Protein AF-E6Q1F3-F1 (afdb_monomer)

Solvent-accessible surface area (backbone atoms only — not comparable to full-atom values): 5305 Å² total; per-residue (Å²): 139,89,70,55,72,68,56,47,52,54,51,50,53,50,9,45,75,75,39,84,49,38,50,68,60,32,53,52,53,53,50,52,53,48,52,49,50,54,57,58,51,72,76,57,84,85,66,55,76,75,54,44,55,56,51,51,52,45,70,78,57,63,75,80,80,49,70,70,55,50,55,56,69,72,44,80,80,61,93,90,71,75,90,86,120

Sequence (85 aa):
MRFTERERAYIEEAAALASEGDLSRFIATVALRSARSVVEESGVSLLAADHRRRFYDLLLAPPPPTDALRELAANPVPDGFDLER

Foldseek 3Di:
DDDDPVVVVVLQVVCVVPPVSPSVVSVVVVVVVVVVVVVVVVPDDDDDPVVVVVVVVCVVPPDDDDPVRVVVVPDPDPPPDDPPD

Secondary structure (DSSP, 8-state):
----HHHHHHHHHHHHHHSTT-HHHHHHHHHHHHHHHHHHHHT--PPPHHHHHHHHHHHHSPPPPPHHHHHHHHSPPPTT--TT-

Mean predicted aligned error: 10.04 Å

InterPro domains:
  IPR010985 Ribbon-helix-helix [SSF47598] (1-72)
  IPR014795 Antitoxin TacA 1-like [PF08681] (2-74)

Radius of gyration: 24.23 Å; Cα contacts (8 Å, |Δi|>4): 23; chains: 1; bounding box: 51×25×52 Å

Structure (mmCIF, N/CA/C/O backbone):
data_AF-E6Q1F3-F1
#
_entry.id   AF-E6Q1F3-F1
#
loop_
_atom_site.group_PDB
_atom_site.id
_atom_site.type_symbol
_atom_site.label_atom_id
_atom_site.label_alt_id
_atom_site.label_comp_id
_atom_site.label_asym_id
_atom_site.label_entity_id
_atom_site.label_seq_id
_atom_site.pdbx_PDB_ins_code
_atom_site.Cartn_x
_atom_site.Cartn_y
_atom_site.Cartn_z
_atom_site.occupancy
_atom_site.B_iso_or_equiv
_atom_site.auth_seq_id
_atom_site.auth_comp_id
_atom_site.auth_asym_id
_atom_site.auth_atom_id
_atom_site.pdbx_PDB_model_num
ATOM 1 N N . MET A 1 1 ? 0.505 10.450 21.836 1.00 71.62 1 MET A N 1
ATOM 2 C CA . MET A 1 1 ? -0.330 10.940 20.716 1.00 71.62 1 MET A CA 1
ATOM 3 C C . MET A 1 1 ? -1.381 11.888 21.262 1.00 71.62 1 MET A C 1
ATOM 5 O O . MET A 1 1 ? -1.879 11.638 22.354 1.00 71.62 1 MET A O 1
ATOM 9 N N . ARG A 1 2 ? -1.684 12.978 20.553 1.00 88.12 2 ARG A N 1
ATOM 10 C CA . ARG A 1 2 ? -2.820 13.848 20.877 1.00 88.12 2 ARG A CA 1
ATOM 11 C C . ARG A 1 2 ? -3.859 13.673 19.779 1.00 88.12 2 ARG A C 1
ATOM 13 O O . ARG A 1 2 ? -3.524 13.862 18.617 1.00 88.12 2 ARG A O 1
ATOM 20 N N . PHE A 1 3 ? -5.065 13.294 20.178 1.00 90.44 3 PHE A N 1
ATOM 21 C CA . PHE A 1 3 ? 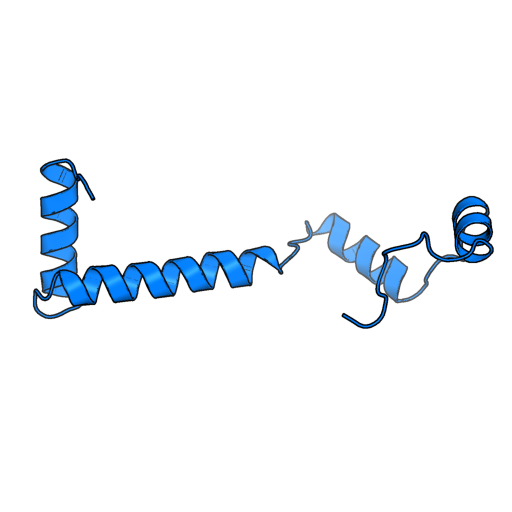-6.233 13.186 19.314 1.00 90.44 3 PHE A CA 1
ATOM 22 C C . PHE A 1 3 ? -7.229 14.262 19.723 1.00 90.44 3 PHE A C 1
ATOM 24 O O . PHE A 1 3 ? -7.319 14.611 20.905 1.00 90.44 3 PHE A O 1
ATOM 31 N N . THR A 1 4 ? -7.978 14.768 18.758 1.00 96.69 4 THR A N 1
ATOM 32 C CA . THR A 1 4 ? -9.207 15.507 19.029 1.00 96.69 4 THR A CA 1
ATOM 33 C C . THR A 1 4 ? -10.225 14.594 19.719 1.00 96.69 4 THR A C 1
ATOM 35 O O . THR A 1 4 ? -10.132 13.366 19.666 1.00 96.69 4 THR A O 1
ATOM 38 N N . GLU A 1 5 ? -11.222 15.189 20.369 1.00 94.69 5 GLU A N 1
ATOM 39 C CA . GLU A 1 5 ? -12.285 14.440 21.051 1.00 94.69 5 GLU A CA 1
ATOM 40 C C . GLU A 1 5 ? -13.057 13.531 20.083 1.00 94.69 5 GLU A C 1
ATOM 42 O O . GLU A 1 5 ? -13.313 12.366 20.380 1.00 94.69 5 GLU A O 1
ATOM 47 N N . ARG A 1 6 ? -13.327 14.030 18.870 1.00 95.94 6 ARG A N 1
ATOM 48 C CA . ARG A 1 6 ? -13.995 13.267 17.811 1.00 95.94 6 ARG A CA 1
ATOM 49 C C . ARG A 1 6 ? -13.168 12.072 17.337 1.00 95.94 6 ARG A C 1
ATOM 51 O O . ARG A 1 6 ? -13.723 10.995 17.149 1.00 95.94 6 ARG A O 1
ATOM 58 N N . GLU A 1 7 ? -11.865 12.253 17.130 1.00 95.56 7 GLU A N 1
ATOM 59 C CA . GLU A 1 7 ? -10.966 11.159 16.734 1.00 95.56 7 GLU A CA 1
ATOM 60 C C . GLU A 1 7 ? -10.878 10.097 17.828 1.00 95.56 7 GLU A C 1
ATOM 62 O O . GLU A 1 7 ? -10.963 8.910 17.534 1.00 95.56 7 GLU A O 1
ATOM 67 N N . ARG A 1 8 ? -10.767 10.517 19.094 1.00 94.50 8 ARG A N 1
ATOM 68 C CA . ARG A 1 8 ? -10.756 9.598 20.235 1.00 94.50 8 ARG A CA 1
ATOM 69 C C . ARG A 1 8 ? -12.030 8.754 20.285 1.00 94.50 8 ARG A C 1
ATOM 71 O O . ARG A 1 8 ? -11.914 7.536 20.357 1.00 94.50 8 ARG A O 1
ATOM 78 N N . ALA A 1 9 ? -13.203 9.380 20.180 1.00 96.38 9 ALA A N 1
ATOM 79 C CA . ALA A 1 9 ? -14.482 8.671 20.201 1.00 96.38 9 ALA A CA 1
ATOM 80 C C . ALA A 1 9 ? -14.579 7.624 19.077 1.00 96.38 9 ALA A C 1
ATOM 82 O O . ALA A 1 9 ? -14.969 6.487 19.321 1.00 96.38 9 ALA A O 1
ATOM 83 N N . TYR A 1 10 ? -14.140 7.977 17.864 1.00 96.38 10 TYR A N 1
ATOM 84 C CA . TYR A 1 10 ? -14.104 7.047 16.731 1.00 96.38 10 TYR A CA 1
ATOM 85 C C . TYR A 1 10 ? -13.160 5.859 16.957 1.00 96.38 10 TYR A C 1
ATOM 87 O O . TYR A 1 10 ? -13.493 4.728 16.610 1.00 96.38 10 TYR A O 1
ATOM 95 N N . ILE A 1 11 ? -11.970 6.100 17.518 1.00 94.62 11 ILE A N 1
ATOM 96 C CA . ILE A 1 11 ? -10.994 5.035 17.791 1.00 94.62 11 ILE A CA 1
ATOM 97 C C . ILE A 1 11 ? -11.514 4.115 18.907 1.00 94.62 11 ILE A C 1
ATOM 99 O O . ILE A 1 11 ? -11.361 2.901 18.806 1.00 94.62 11 ILE A O 1
ATOM 103 N N . GLU A 1 12 ? -12.142 4.668 19.945 1.00 95.75 12 GLU A N 1
ATOM 104 C CA . GLU A 1 12 ? -12.737 3.899 21.045 1.00 95.75 12 GLU A CA 1
ATOM 105 C C . GLU A 1 12 ? -13.913 3.033 20.560 1.00 95.75 12 GLU A C 1
ATOM 107 O O . GLU A 1 12 ? -13.968 1.846 20.884 1.00 95.75 12 GLU A O 1
ATOM 112 N N . GLU A 1 13 ? -14.794 3.571 19.710 1.00 97.00 13 GLU A N 1
ATOM 113 C CA . GLU A 1 13 ? -15.872 2.805 19.070 1.00 97.00 13 GLU A CA 1
ATOM 114 C C . GLU A 1 13 ? -15.315 1.674 18.190 1.00 97.00 13 GLU A C 1
ATOM 116 O O . GLU A 1 13 ? -15.742 0.522 18.289 1.00 97.00 13 GLU A O 1
ATOM 121 N N . ALA A 1 14 ? -14.301 1.962 17.372 1.00 95.81 14 ALA A N 1
ATOM 122 C CA . ALA A 1 14 ? -13.665 0.951 16.533 1.00 95.81 14 ALA A CA 1
ATOM 123 C C . ALA A 1 14 ? -12.962 -0.143 17.359 1.00 95.81 14 ALA A C 1
ATOM 125 O O . ALA A 1 14 ? -13.030 -1.322 17.003 1.00 95.81 14 ALA A O 1
ATOM 126 N N . ALA A 1 15 ? -12.333 0.216 18.482 1.00 96.62 15 ALA A N 1
ATOM 127 C CA . ALA A 1 15 ? -11.727 -0.740 19.405 1.00 96.62 15 ALA A CA 1
ATOM 128 C C . ALA A 1 15 ? -12.781 -1.636 20.072 1.00 96.62 15 ALA A C 1
ATOM 130 O O . ALA A 1 15 ? -12.560 -2.843 20.197 1.00 96.62 15 ALA A O 1
ATOM 131 N N . ALA A 1 16 ? -13.940 -1.082 20.441 1.00 96.56 16 ALA A N 1
ATOM 132 C CA . ALA A 1 16 ? -15.065 -1.855 20.967 1.00 96.56 16 ALA A CA 1
ATOM 133 C C . ALA A 1 16 ? -15.546 -2.921 19.967 1.00 96.56 16 ALA A C 1
ATOM 135 O O . ALA A 1 16 ? -15.813 -4.055 20.359 1.00 96.56 16 ALA A O 1
ATOM 136 N N . LEU A 1 17 ? -15.590 -2.583 18.675 1.00 96.69 17 LEU A N 1
ATOM 137 C CA . LEU A 1 17 ? -16.050 -3.482 17.611 1.00 96.69 17 LEU A CA 1
ATOM 138 C C . LEU A 1 17 ? -15.007 -4.530 17.194 1.00 96.69 17 LEU A C 1
ATOM 140 O O . LEU A 1 17 ? -15.364 -5.664 16.885 1.00 96.69 17 LEU A O 1
ATOM 144 N N . ALA A 1 18 ? -13.727 -4.155 17.138 1.00 93.88 18 ALA A N 1
ATOM 145 C CA . ALA A 1 18 ? -12.683 -4.970 16.511 1.00 93.88 18 ALA A CA 1
ATOM 146 C C . ALA A 1 18 ? -11.700 -5.616 17.499 1.00 93.88 18 ALA A C 1
ATOM 148 O O . ALA A 1 18 ? -10.864 -6.426 17.095 1.00 93.88 18 ALA A O 1
ATOM 149 N N . SER A 1 19 ? -11.711 -5.219 18.771 1.00 92.75 19 SER A N 1
ATOM 150 C CA . SER A 1 19 ? -10.713 -5.650 19.762 1.00 92.75 19 SER A CA 1
ATOM 151 C C . SER A 1 19 ? -11.280 -5.732 21.180 1.00 92.75 19 SER A C 1
ATOM 153 O O . SER A 1 19 ? -10.542 -5.534 22.139 1.00 92.75 19 SER A O 1
ATOM 155 N N . GLU A 1 20 ? -12.582 -6.009 21.319 1.00 93.81 20 GLU A N 1
ATOM 156 C CA . GLU A 1 20 ? -13.255 -6.177 22.621 1.00 93.81 20 GLU A CA 1
ATOM 157 C C . GLU A 1 20 ? -13.090 -4.958 23.555 1.00 93.81 20 GLU A C 1
ATOM 159 O O . GLU A 1 20 ? -13.123 -5.074 24.776 1.00 93.81 20 GLU A O 1
ATOM 164 N N . GLY A 1 21 ? -12.887 -3.767 22.981 1.00 86.38 21 GLY A N 1
ATOM 165 C CA . GLY A 1 21 ? -12.661 -2.526 23.726 1.00 86.38 21 GLY A CA 1
ATOM 166 C C . GLY A 1 21 ? -11.212 -2.290 24.163 1.00 86.38 21 GLY A C 1
ATOM 167 O O . GLY A 1 21 ? -10.926 -1.240 24.736 1.00 86.38 21 GLY A O 1
ATOM 168 N N . ASP A 1 22 ? -10.275 -3.199 23.868 1.00 95.88 22 ASP A N 1
ATOM 169 C CA . ASP A 1 22 ? -8.849 -2.975 24.125 1.00 95.88 22 ASP A CA 1
ATOM 170 C C . ASP A 1 22 ? -8.266 -1.982 23.108 1.00 95.88 22 ASP A C 1
ATOM 172 O O . ASP A 1 22 ? -7.864 -2.324 21.989 1.00 95.88 22 ASP A O 1
ATOM 176 N N . LEU A 1 23 ? -8.210 -0.720 23.534 1.00 94.12 23 LEU A N 1
ATOM 177 C CA . LEU A 1 23 ? -7.718 0.401 22.742 1.00 94.12 23 LEU A CA 1
ATOM 178 C C . LEU A 1 23 ? -6.248 0.239 22.332 1.00 94.12 23 LEU A C 1
ATOM 180 O O . LEU A 1 23 ? -5.877 0.555 21.200 1.00 94.12 23 LEU A O 1
ATOM 184 N N . SER A 1 24 ? -5.402 -0.254 23.238 1.00 94.06 24 SER A N 1
ATOM 185 C CA . SER A 1 24 ? -3.968 -0.409 22.979 1.00 94.06 24 SER A CA 1
ATOM 186 C C . SER A 1 24 ? -3.731 -1.486 21.926 1.00 94.06 24 SER A C 1
ATOM 188 O O . SER A 1 24 ? -2.977 -1.274 20.972 1.00 94.06 24 SER A O 1
ATOM 190 N N . ARG A 1 25 ? -4.426 -2.621 22.061 1.00 95.00 25 ARG A N 1
ATOM 191 C CA . ARG A 1 25 ? -4.378 -3.717 21.091 1.00 95.00 25 ARG A CA 1
ATOM 192 C C . ARG A 1 25 ? -4.922 -3.300 19.731 1.00 95.00 25 ARG A C 1
ATOM 194 O O . ARG A 1 25 ? -4.314 -3.639 18.711 1.00 95.00 25 ARG A O 1
ATOM 201 N N . PHE A 1 26 ? -6.020 -2.547 19.707 1.00 96.25 26 PHE A N 1
ATOM 202 C CA . PHE A 1 26 ? -6.587 -2.015 18.472 1.00 96.25 26 PHE A CA 1
ATOM 203 C C . PHE A 1 26 ? -5.582 -1.124 17.731 1.00 96.25 26 PHE A C 1
ATOM 205 O O . PHE A 1 26 ? -5.257 -1.387 16.571 1.00 96.25 26 PHE A O 1
ATOM 212 N N . ILE A 1 27 ? -5.021 -0.120 18.417 1.00 95.06 27 ILE A N 1
ATOM 213 C CA . ILE A 1 27 ? -4.058 0.817 17.822 1.00 95.06 27 ILE A CA 1
ATOM 214 C C . ILE A 1 27 ? -2.822 0.074 17.305 1.00 95.06 27 ILE A C 1
ATOM 216 O O . ILE A 1 27 ? -2.404 0.316 16.173 1.00 95.06 27 ILE A O 1
ATOM 220 N N . ALA A 1 28 ? -2.262 -0.855 18.086 1.00 95.69 28 ALA A N 1
ATOM 221 C CA . ALA A 1 28 ? -1.094 -1.632 17.672 1.00 95.69 28 ALA A CA 1
ATOM 222 C C . ALA A 1 28 ? -1.374 -2.473 16.414 1.00 95.69 28 ALA A C 1
ATOM 224 O O . ALA A 1 28 ? -0.561 -2.507 15.490 1.00 95.69 28 ALA A O 1
ATOM 225 N N . THR A 1 29 ? -2.548 -3.105 16.348 1.00 95.94 29 THR A N 1
ATOM 226 C CA . THR A 1 29 ? -2.959 -3.936 15.207 1.00 95.94 29 THR A CA 1
ATOM 227 C C . THR A 1 29 ? -3.140 -3.101 13.940 1.00 95.94 29 THR A C 1
ATOM 229 O O . THR A 1 29 ? -2.636 -3.465 12.875 1.00 95.94 29 THR A O 1
ATOM 232 N N . VAL A 1 30 ? -3.825 -1.959 14.044 1.00 96.12 30 VAL A N 1
ATOM 233 C CA . VAL A 1 30 ? -4.040 -1.047 12.911 1.00 96.12 3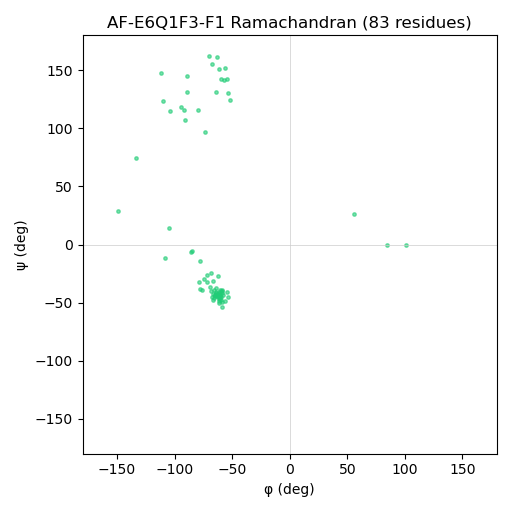0 VAL A CA 1
ATOM 234 C C . VAL A 1 30 ? -2.719 -0.448 12.436 1.00 96.12 30 VAL A C 1
ATOM 236 O O . VAL A 1 30 ? -2.462 -0.433 11.231 1.00 96.12 30 VAL A O 1
ATOM 239 N N . ALA A 1 31 ? -1.863 -0.012 13.363 1.00 96.38 31 ALA A N 1
ATOM 240 C CA . ALA A 1 31 ? -0.551 0.532 13.039 1.00 96.38 31 ALA A CA 1
ATOM 241 C C . ALA A 1 31 ? 0.318 -0.498 12.306 1.00 96.38 31 ALA A C 1
ATOM 243 O O . ALA A 1 31 ? 0.888 -0.176 11.266 1.00 96.38 31 ALA A O 1
ATOM 244 N N . LEU A 1 32 ? 0.361 -1.747 12.785 1.00 96.31 32 LEU A N 1
ATOM 245 C CA . LEU A 1 32 ? 1.111 -2.823 12.135 1.00 96.31 32 LEU A CA 1
ATOM 246 C C . LEU A 1 32 ? 0.587 -3.109 10.723 1.00 96.31 32 LEU A C 1
ATOM 248 O O . LEU A 1 32 ? 1.372 -3.199 9.780 1.00 96.31 32 LEU A O 1
ATOM 252 N N . ARG A 1 33 ? -0.737 -3.218 10.560 1.00 95.25 33 ARG A N 1
ATOM 253 C CA . ARG A 1 33 ? -1.353 -3.455 9.247 1.00 95.25 33 ARG A CA 1
ATOM 254 C C . ARG A 1 33 ? -1.039 -2.323 8.271 1.00 95.25 33 ARG A C 1
ATOM 256 O O . ARG A 1 33 ? -0.689 -2.587 7.126 1.00 95.25 33 ARG A O 1
ATOM 263 N N . SER A 1 34 ? -1.141 -1.077 8.728 1.00 95.75 34 SER A N 1
ATOM 264 C CA . SER A 1 34 ? -0.856 0.095 7.900 1.00 95.75 34 SER A CA 1
ATOM 265 C C . SER A 1 34 ? 0.622 0.182 7.530 1.00 95.75 34 SER A C 1
ATOM 267 O O . SER A 1 34 ? 0.936 0.451 6.376 1.00 95.75 34 SER A O 1
ATOM 269 N N . ALA A 1 35 ? 1.526 -0.073 8.480 1.00 94.75 35 ALA A N 1
ATOM 270 C CA . ALA A 1 35 ? 2.963 -0.077 8.224 1.00 94.75 35 ALA A CA 1
ATOM 271 C C . ALA A 1 35 ? 3.335 -1.133 7.178 1.00 94.75 35 ALA A C 1
ATOM 273 O O . ALA A 1 35 ? 4.087 -0.845 6.251 1.00 94.75 35 ALA A O 1
ATOM 274 N N . ARG A 1 36 ? 2.749 -2.331 7.285 1.00 93.31 36 ARG A N 1
ATOM 275 C CA . ARG A 1 36 ? 2.932 -3.396 6.299 1.00 93.31 36 ARG A CA 1
ATOM 276 C C . ARG A 1 36 ? 2.462 -2.975 4.905 1.00 93.31 36 ARG A C 1
ATOM 278 O O . ARG A 1 36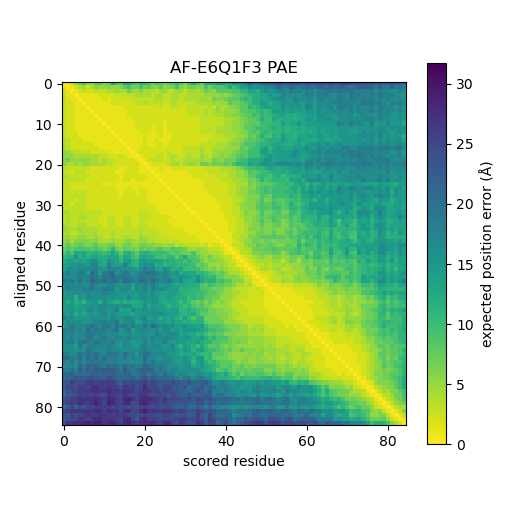 ? 3.229 -3.134 3.966 1.00 93.31 36 ARG A O 1
ATOM 285 N N . SER A 1 37 ? 1.265 -2.392 4.794 1.00 92.44 37 SER A N 1
ATOM 286 C CA . SER A 1 37 ? 0.725 -1.891 3.517 1.00 92.44 37 SER A CA 1
ATOM 287 C C . SER A 1 37 ? 1.670 -0.882 2.873 1.00 92.44 37 SER A C 1
ATOM 289 O O . SER A 1 37 ? 2.039 -1.037 1.720 1.00 92.44 37 SER A O 1
ATOM 291 N N . VAL A 1 38 ? 2.141 0.106 3.641 1.00 92.69 38 VAL A N 1
ATOM 292 C CA . VAL A 1 38 ? 3.052 1.145 3.136 1.00 92.69 38 VAL A CA 1
ATOM 293 C C . VAL A 1 38 ? 4.368 0.544 2.639 1.00 92.69 38 VAL A C 1
ATOM 295 O O . VAL A 1 38 ? 4.851 0.923 1.573 1.00 92.69 38 VAL A O 1
ATOM 298 N N . VAL A 1 39 ? 4.951 -0.398 3.386 1.00 90.31 39 VAL A N 1
ATOM 299 C CA . VAL A 1 39 ? 6.201 -1.058 2.984 1.00 90.31 39 VAL A CA 1
ATOM 300 C C . VAL A 1 39 ? 5.991 -1.913 1.733 1.00 90.31 39 VAL A C 1
ATOM 302 O O . VAL A 1 39 ? 6.767 -1.799 0.788 1.00 90.31 39 VAL A O 1
ATOM 305 N N . GLU A 1 40 ? 4.942 -2.734 1.693 1.00 88.44 40 GLU A N 1
ATOM 306 C CA . GLU A 1 40 ? 4.644 -3.597 0.545 1.00 88.44 40 GLU A CA 1
ATOM 307 C C . GLU A 1 40 ? 4.321 -2.772 -0.711 1.00 88.44 40 GLU A C 1
ATOM 309 O O . GLU A 1 40 ? 4.853 -3.054 -1.783 1.00 88.44 40 GLU A O 1
ATOM 314 N N . GLU A 1 41 ? 3.529 -1.706 -0.583 1.00 85.56 41 GLU A N 1
ATOM 315 C CA . GLU A 1 41 ? 3.177 -0.812 -1.692 1.00 85.56 41 GLU A CA 1
ATOM 316 C C . GLU A 1 41 ? 4.380 -0.025 -2.213 1.00 85.56 41 GLU A C 1
ATOM 318 O O . GLU A 1 41 ? 4.462 0.231 -3.413 1.00 85.56 41 GLU A O 1
ATOM 323 N N . SER A 1 42 ? 5.350 0.310 -1.356 1.00 83.56 42 SER A N 1
ATOM 324 C CA . SER A 1 42 ? 6.549 1.035 -1.791 1.00 83.56 42 SER A CA 1
ATOM 325 C C . SER A 1 42 ? 7.394 0.257 -2.810 1.00 83.56 42 SER A C 1
ATOM 327 O O . SER A 1 42 ? 8.071 0.866 -3.636 1.00 83.56 42 SER A O 1
ATOM 329 N N . GLY A 1 43 ? 7.328 -1.081 -2.790 1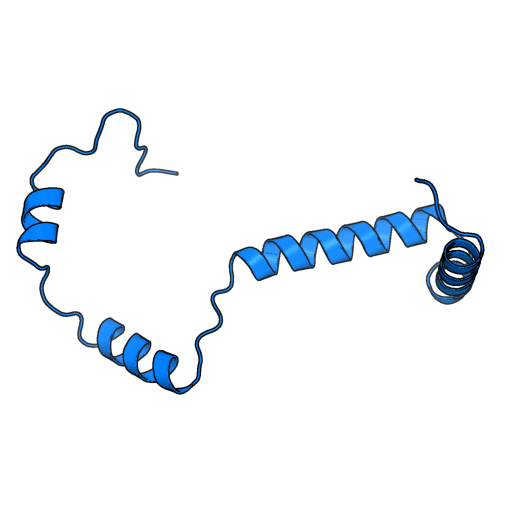.00 79.19 43 GLY A N 1
ATOM 330 C CA . GLY A 1 43 ? 8.014 -1.950 -3.749 1.00 79.19 43 GLY A CA 1
ATOM 331 C C . GLY A 1 43 ? 7.242 -2.194 -5.049 1.00 79.19 43 GLY A C 1
ATOM 332 O O . GLY A 1 43 ? 7.774 -2.821 -5.967 1.00 79.19 43 GLY A O 1
ATOM 333 N N . VAL A 1 44 ? 5.993 -1.730 -5.155 1.00 83.44 44 VAL A N 1
ATOM 334 C CA . VAL A 1 44 ? 5.119 -2.028 -6.295 1.00 83.44 44 VAL A CA 1
ATOM 335 C C . VAL A 1 44 ? 5.028 -0.823 -7.224 1.00 83.44 44 VAL A C 1
ATOM 337 O O . VAL A 1 44 ? 4.443 0.206 -6.905 1.00 83.44 44 VAL A O 1
ATOM 340 N N . SER A 1 45 ? 5.546 -0.979 -8.442 1.00 80.25 45 SER A N 1
ATOM 341 C CA . SER A 1 45 ? 5.327 -0.013 -9.522 1.00 80.25 45 SER A CA 1
ATOM 342 C C . SER A 1 45 ? 4.086 -0.390 -10.327 1.00 80.25 45 SER A C 1
ATOM 344 O O . SER A 1 45 ? 4.100 -1.340 -11.111 1.00 80.25 45 SER A O 1
ATOM 346 N N . LEU A 1 46 ? 3.000 0.365 -10.155 1.00 82.31 46 LEU A N 1
ATOM 347 C CA . LEU A 1 46 ? 1.788 0.189 -10.953 1.00 82.31 46 LEU A CA 1
ATOM 348 C C . LEU A 1 46 ? 1.953 0.860 -12.320 1.00 82.31 46 LEU A C 1
ATOM 350 O O . LEU A 1 46 ? 2.076 2.079 -12.427 1.00 82.31 46 LEU A O 1
ATOM 354 N N . LEU A 1 47 ? 1.928 0.058 -13.384 1.00 83.06 47 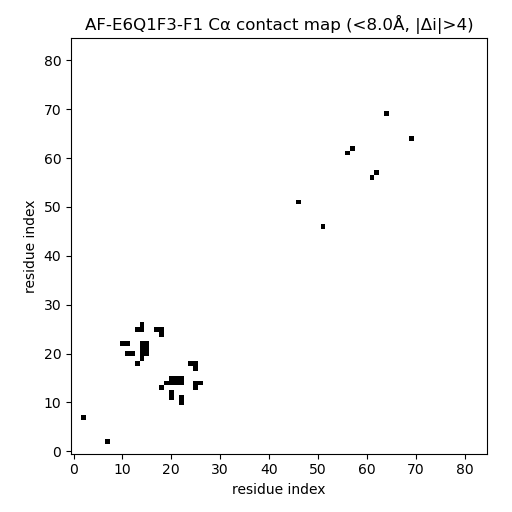LEU A N 1
ATOM 355 C CA . LEU A 1 47 ? 1.970 0.559 -14.755 1.00 83.06 47 LEU A CA 1
ATOM 356 C C . LEU A 1 47 ? 0.556 0.830 -15.277 1.00 83.06 47 LEU A C 1
ATOM 358 O O . LEU A 1 47 ? -0.317 -0.041 -15.229 1.00 83.06 47 LEU A O 1
ATOM 362 N N . ALA A 1 48 ? 0.356 2.016 -15.857 1.00 88.44 48 ALA A N 1
ATOM 363 C CA . ALA A 1 48 ? -0.820 2.303 -16.673 1.00 88.44 48 ALA A CA 1
ATOM 364 C C . ALA A 1 48 ? -0.942 1.282 -17.821 1.00 88.44 48 ALA A C 1
ATOM 366 O O . ALA A 1 48 ? 0.064 0.747 -18.298 1.00 88.44 48 ALA A O 1
ATOM 367 N N . ALA A 1 49 ? -2.169 1.022 -18.283 1.00 79.62 49 ALA A N 1
ATOM 368 C CA . ALA A 1 49 ? -2.440 -0.031 -19.266 1.00 79.62 49 ALA A CA 1
ATOM 369 C C . ALA A 1 49 ? -1.582 0.098 -20.541 1.00 79.62 49 ALA A C 1
ATOM 371 O O . ALA A 1 49 ? -1.027 -0.902 -20.999 1.00 79.62 49 ALA A O 1
ATOM 372 N N . ASP A 1 50 ? -1.397 1.322 -21.042 1.00 82.81 50 ASP A N 1
ATOM 373 C CA . ASP A 1 50 ? -0.595 1.598 -22.241 1.00 82.81 50 ASP A CA 1
ATOM 374 C C . ASP A 1 50 ? 0.914 1.427 -21.998 1.00 82.81 50 ASP A C 1
ATOM 376 O O . ASP A 1 50 ? 1.650 0.964 -22.871 1.00 82.81 50 ASP A O 1
ATOM 380 N N . HIS A 1 51 ? 1.389 1.717 -20.783 1.00 87.19 51 HIS A N 1
ATOM 381 C CA . HIS A 1 51 ? 2.790 1.513 -20.399 1.00 87.19 51 HIS A CA 1
ATOM 382 C C . HIS A 1 51 ? 3.124 0.037 -20.181 1.00 87.19 51 HIS A C 1
ATOM 384 O O . HIS A 1 51 ? 4.248 -0.382 -20.450 1.00 87.19 51 HIS A O 1
ATOM 390 N N . ARG A 1 52 ? 2.147 -0.769 -19.754 1.00 89.56 52 ARG A N 1
ATOM 391 C CA . ARG A 1 52 ? 2.326 -2.207 -19.532 1.00 89.56 52 ARG A CA 1
ATOM 392 C C . ARG A 1 52 ? 2.693 -2.948 -20.816 1.00 89.56 52 ARG A C 1
ATOM 394 O O . ARG A 1 52 ? 3.599 -3.772 -20.785 1.00 89.56 52 ARG A O 1
ATOM 401 N N . ARG A 1 53 ? 2.039 -2.644 -21.946 1.00 89.56 53 ARG A N 1
ATOM 402 C CA . ARG A 1 53 ? 2.375 -3.272 -23.238 1.00 89.56 53 ARG A CA 1
ATOM 403 C C . ARG A 1 53 ? 3.810 -2.945 -23.649 1.00 89.56 53 ARG A C 1
ATOM 405 O O . ARG A 1 53 ? 4.592 -3.855 -23.889 1.00 89.56 53 ARG A O 1
ATOM 412 N N . ARG A 1 54 ? 4.172 -1.658 -23.623 1.00 89.94 54 ARG A N 1
ATOM 413 C CA . ARG A 1 54 ? 5.530 -1.197 -23.945 1.00 89.94 54 ARG A CA 1
ATOM 414 C C . ARG A 1 54 ? 6.591 -1.823 -23.036 1.00 89.94 54 ARG A C 1
ATOM 416 O O . ARG A 1 54 ? 7.670 -2.159 -23.506 1.00 89.94 54 ARG A O 1
ATOM 423 N N . PHE A 1 55 ? 6.289 -1.976 -21.748 1.00 92.38 55 PHE A N 1
ATOM 424 C CA . PHE A 1 55 ? 7.175 -2.638 -20.795 1.00 92.38 55 PHE A CA 1
ATOM 425 C C . PHE A 1 55 ? 7.435 -4.101 -21.179 1.00 92.38 55 PHE A C 1
ATOM 427 O O . PHE A 1 55 ? 8.590 -4.510 -21.252 1.00 92.38 55 PHE A O 1
ATOM 434 N N . TYR A 1 56 ? 6.386 -4.870 -21.494 1.00 92.75 56 TYR A N 1
ATOM 435 C CA . TYR A 1 56 ? 6.546 -6.258 -21.940 1.00 92.75 56 TYR A CA 1
ATOM 436 C C . TYR A 1 56 ? 7.289 -6.373 -23.271 1.00 92.75 56 TYR A C 1
ATOM 438 O O . TYR A 1 56 ? 8.153 -7.237 -23.397 1.00 92.75 56 TYR A O 1
ATOM 446 N N . ASP A 1 57 ? 7.010 -5.490 -24.230 1.00 93.69 57 ASP A N 1
ATOM 447 C CA . ASP A 1 57 ? 7.706 -5.488 -25.520 1.00 93.69 57 ASP A CA 1
ATOM 448 C C . ASP A 1 57 ? 9.227 -5.306 -25.325 1.00 93.69 57 ASP A C 1
ATOM 450 O O . ASP A 1 57 ? 10.020 -6.032 -25.924 1.00 93.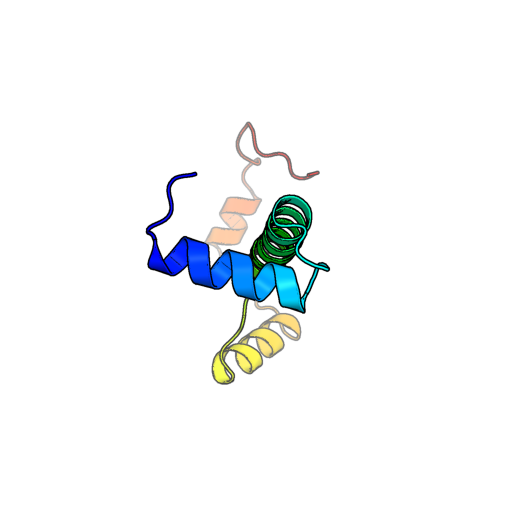69 57 ASP A O 1
ATOM 454 N N . LEU A 1 58 ? 9.640 -4.406 -24.422 1.00 94.12 58 LEU A N 1
ATOM 455 C CA . LEU A 1 58 ? 11.053 -4.172 -24.092 1.00 94.12 58 LEU A CA 1
ATOM 456 C C . LEU A 1 58 ? 11.701 -5.311 -23.288 1.00 94.12 58 LEU A C 1
ATOM 458 O O . LEU A 1 58 ? 12.914 -5.477 -23.362 1.00 94.12 58 LEU A O 1
ATOM 462 N N . LEU A 1 59 ? 10.930 -6.094 -22.527 1.00 93.25 59 LEU A N 1
ATOM 463 C CA . LEU A 1 59 ? 11.448 -7.282 -21.837 1.00 93.25 59 LEU A CA 1
ATOM 464 C C . LEU A 1 59 ? 11.664 -8.457 -22.793 1.00 93.25 59 LEU A C 1
ATOM 466 O O . LEU A 1 59 ? 12.630 -9.202 -22.648 1.00 93.25 59 LEU A O 1
ATOM 470 N N . LEU A 1 60 ? 10.754 -8.639 -23.752 1.00 96.00 60 LEU A N 1
ATOM 471 C CA . LEU A 1 60 ? 10.803 -9.746 -24.708 1.00 96.00 60 LEU A CA 1
ATOM 472 C C . LEU A 1 60 ? 11.808 -9.495 -25.837 1.00 96.00 60 LEU A C 1
ATOM 474 O O . LEU A 1 60 ? 12.409 -10.440 -26.344 1.00 96.00 60 LEU A O 1
ATOM 478 N N . ALA A 1 61 ? 11.994 -8.233 -26.222 1.00 95.50 61 ALA A N 1
ATOM 479 C CA . ALA A 1 61 ? 12.948 -7.811 -27.238 1.00 95.50 61 ALA A CA 1
ATOM 480 C C . ALA A 1 61 ? 13.750 -6.598 -26.734 1.00 95.50 61 ALA A C 1
ATOM 482 O O . ALA A 1 61 ? 13.503 -5.465 -27.163 1.00 95.50 61 ALA A O 1
ATOM 483 N N . PRO A 1 62 ? 14.699 -6.810 -25.804 1.00 91.94 62 PRO A N 1
ATOM 484 C CA . PRO A 1 62 ? 15.476 -5.719 -25.243 1.00 91.94 62 PRO A CA 1
ATOM 485 C C . PRO A 1 62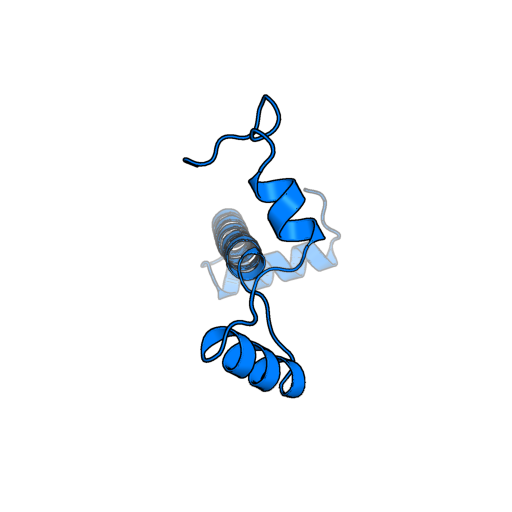 ? 16.331 -5.056 -26.332 1.00 91.94 62 PRO A C 1
ATOM 487 O O . PRO A 1 62 ? 17.015 -5.750 -27.091 1.00 91.94 62 PRO A O 1
ATOM 490 N N . PRO A 1 63 ? 16.313 -3.715 -26.433 1.00 92.56 63 PRO A N 1
ATOM 491 C CA . PRO A 1 63 ? 17.174 -3.009 -27.366 1.00 92.56 63 PRO A CA 1
ATOM 492 C C . PRO A 1 63 ? 18.647 -3.151 -26.952 1.00 92.56 63 PRO A C 1
ATOM 494 O O . PRO A 1 63 ? 18.946 -3.343 -25.768 1.00 92.56 63 PRO A O 1
ATOM 497 N N . PRO A 1 6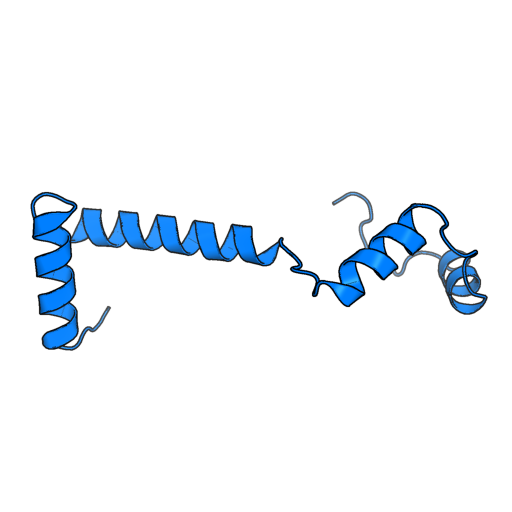4 ? 19.591 -3.019 -27.900 1.00 93.25 64 PRO A N 1
ATOM 498 C CA . PRO A 1 64 ? 21.002 -2.967 -27.553 1.00 93.25 64 PRO A CA 1
ATOM 499 C C . PRO A 1 64 ? 21.296 -1.746 -26.659 1.00 93.25 64 PRO A C 1
ATOM 501 O O . PRO A 1 64 ? 20.625 -0.715 -26.789 1.00 93.25 64 PRO A O 1
ATOM 504 N N . PRO A 1 65 ? 22.313 -1.821 -25.780 1.00 92.62 65 PRO A N 1
ATOM 505 C CA . PRO A 1 65 ? 22.733 -0.685 -24.967 1.00 92.62 65 PRO A CA 1
ATOM 506 C C . PRO A 1 65 ? 23.107 0.518 -25.835 1.00 92.62 65 PRO A C 1
ATOM 508 O O . PRO A 1 65 ? 23.730 0.371 -26.890 1.00 92.62 65 PRO A O 1
ATOM 511 N N . THR A 1 66 ? 22.755 1.714 -25.370 1.00 94.12 66 THR A N 1
ATOM 512 C CA . THR A 1 66 ? 23.167 2.970 -26.007 1.00 94.12 66 THR A CA 1
ATOM 513 C C . THR A 1 66 ? 24.664 3.217 -25.813 1.00 94.12 66 THR A C 1
ATOM 515 O O . THR A 1 66 ? 25.274 2.651 -24.905 1.00 94.12 66 THR A O 1
ATOM 518 N N . ASP A 1 67 ? 25.259 4.099 -26.621 1.00 93.75 67 ASP A N 1
ATOM 519 C CA . ASP A 1 67 ? 26.665 4.504 -26.455 1.00 93.75 67 ASP A CA 1
ATOM 520 C C . ASP A 1 67 ? 26.961 5.007 -25.039 1.00 93.75 67 ASP A C 1
ATOM 522 O O . ASP A 1 67 ? 27.896 4.530 -24.407 1.00 93.75 67 ASP A O 1
ATOM 526 N N . ALA A 1 68 ? 26.087 5.852 -24.486 1.00 89.69 68 ALA A N 1
ATOM 527 C CA . ALA A 1 68 ? 26.222 6.350 -23.118 1.00 89.69 68 ALA A CA 1
ATOM 528 C C . ALA A 1 68 ? 26.205 5.227 -22.061 1.00 89.69 68 ALA A C 1
ATOM 530 O O . ALA A 1 68 ? 26.961 5.271 -21.093 1.00 89.69 68 ALA A O 1
ATOM 531 N N . LEU A 1 69 ? 25.367 4.196 -22.240 1.00 88.19 69 LEU A N 1
ATOM 532 C CA . LEU A 1 69 ? 25.352 3.034 -21.344 1.00 88.19 69 LEU A CA 1
ATOM 533 C C . LEU A 1 69 ? 26.623 2.188 -21.492 1.00 88.19 69 LEU A C 1
ATOM 535 O O . LEU A 1 69 ? 27.130 1.680 -20.494 1.00 88.19 69 LEU A O 1
ATOM 539 N N . ARG A 1 70 ? 27.153 2.052 -22.715 1.00 90.56 70 ARG A N 1
ATOM 540 C CA . ARG A 1 70 ? 28.421 1.352 -22.970 1.00 90.56 70 ARG A CA 1
ATOM 541 C C . ARG A 1 70 ? 29.606 2.071 -22.334 1.00 90.56 70 ARG A C 1
ATOM 543 O O . ARG A 1 70 ? 30.439 1.417 -21.717 1.00 90.56 70 ARG A O 1
ATOM 550 N N . GLU A 1 71 ? 29.660 3.395 -22.448 1.00 88.56 71 GLU A N 1
ATOM 551 C CA . GLU A 1 71 ? 30.682 4.227 -21.809 1.00 88.56 71 GLU A CA 1
ATOM 552 C C . GLU A 1 71 ? 30.621 4.118 -20.283 1.00 88.56 71 GLU A C 1
ATOM 554 O O . GLU A 1 71 ? 31.652 3.931 -19.643 1.00 88.56 71 GLU A O 1
ATOM 559 N N . LEU A 1 72 ? 29.422 4.158 -19.690 1.00 85.62 72 LEU A N 1
ATOM 560 C CA . LEU A 1 72 ? 29.258 3.986 -18.246 1.00 85.62 72 LEU A CA 1
ATOM 561 C C . LEU A 1 72 ? 29.726 2.601 -17.775 1.00 85.62 72 LEU A C 1
ATOM 563 O O . LEU A 1 72 ? 30.435 2.514 -16.780 1.00 85.62 72 LEU A O 1
ATOM 567 N N . ALA A 1 73 ? 29.374 1.536 -18.500 1.00 84.31 73 ALA A N 1
ATOM 568 C CA . ALA A 1 73 ? 29.778 0.169 -18.164 1.00 84.31 73 ALA A CA 1
ATOM 569 C C . ALA A 1 73 ? 31.286 -0.088 -18.340 1.00 84.31 73 ALA A C 1
ATOM 571 O O . ALA A 1 73 ? 31.833 -0.988 -17.707 1.00 84.31 73 ALA A O 1
ATOM 572 N N . ALA A 1 74 ? 31.957 0.681 -19.203 1.00 84.88 74 ALA A N 1
ATOM 573 C CA . ALA A 1 74 ? 33.405 0.615 -19.393 1.00 84.88 74 ALA A CA 1
ATOM 574 C C . ALA A 1 74 ? 34.194 1.325 -18.278 1.00 84.88 74 ALA A C 1
ATOM 576 O O . ALA A 1 74 ? 35.403 1.119 -18.162 1.00 84.88 74 ALA A O 1
ATOM 577 N N . ASN A 1 75 ? 33.527 2.145 -17.461 1.00 80.19 75 ASN A N 1
ATOM 578 C CA . ASN A 1 75 ? 34.135 2.796 -16.309 1.00 80.19 75 ASN A CA 1
ATOM 579 C C . ASN A 1 75 ? 34.015 1.910 -15.059 1.00 80.19 75 ASN A C 1
ATOM 581 O O . ASN A 1 75 ? 33.002 1.230 -14.879 1.00 80.19 75 ASN A O 1
ATOM 585 N N . PRO A 1 76 ? 35.023 1.915 -14.167 1.00 74.44 76 PRO A N 1
ATOM 586 C CA . PRO A 1 76 ? 34.899 1.247 -12.880 1.00 74.44 76 PRO A CA 1
ATOM 587 C C . PRO A 1 76 ? 33.727 1.844 -12.096 1.00 74.44 76 PRO A C 1
ATOM 589 O O . PRO A 1 76 ? 33.480 3.053 -12.140 1.00 74.44 76 PRO A O 1
ATOM 592 N N . VAL A 1 77 ? 33.005 0.980 -11.383 1.00 73.44 77 VAL A N 1
ATOM 593 C CA . VAL A 1 77 ? 31.929 1.392 -10.478 1.00 73.44 77 VAL A CA 1
ATOM 594 C C . VAL A 1 77 ? 32.498 2.431 -9.499 1.00 73.44 77 VAL A C 1
ATOM 596 O O . VAL A 1 77 ? 33.563 2.179 -8.934 1.00 73.44 77 VAL A O 1
ATOM 599 N N . PRO A 1 78 ? 31.847 3.595 -9.309 1.00 73.88 78 PRO A N 1
ATOM 600 C CA . PRO A 1 78 ? 32.340 4.620 -8.396 1.00 73.88 78 PRO A CA 1
ATOM 601 C C . PRO A 1 78 ? 32.571 4.067 -6.986 1.00 73.88 78 PRO A C 1
ATOM 603 O O . PRO A 1 78 ? 31.769 3.267 -6.494 1.00 73.88 78 PRO A O 1
ATOM 606 N N . ASP A 1 79 ? 33.634 4.529 -6.324 1.00 74.56 79 ASP A N 1
ATOM 607 C CA . ASP A 1 79 ? 33.959 4.128 -4.954 1.00 74.56 79 ASP A CA 1
ATOM 608 C C . ASP A 1 79 ? 32.737 4.304 -4.030 1.00 74.56 79 ASP A C 1
ATOM 610 O O . ASP A 1 79 ? 32.156 5.388 -3.939 1.00 74.56 79 ASP A O 1
ATOM 614 N N . GLY A 1 80 ? 32.339 3.228 -3.342 1.00 68.19 80 GLY A N 1
ATOM 615 C CA . GLY A 1 80 ? 31.214 3.222 -2.396 1.00 68.19 80 GLY A CA 1
ATOM 616 C C . GLY A 1 80 ? 29.896 2.628 -2.909 1.00 68.19 80 GLY A C 1
ATOM 617 O O . GLY A 1 80 ? 28.940 2.565 -2.136 1.00 68.19 80 GLY A O 1
ATOM 618 N N . PHE A 1 81 ? 29.827 2.160 -4.160 1.00 61.41 81 PHE A N 1
ATOM 619 C CA . PHE A 1 81 ? 28.700 1.357 -4.652 1.00 61.41 81 PHE A CA 1
ATOM 620 C C . PHE A 1 81 ? 28.965 -0.143 -4.461 1.00 61.41 81 PHE A C 1
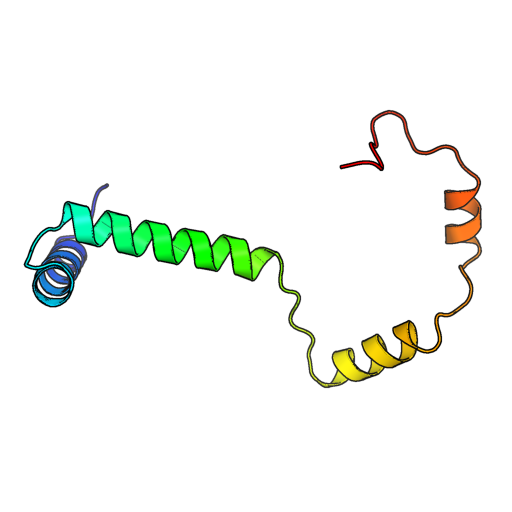ATOM 622 O O . PHE A 1 81 ? 29.873 -0.706 -5.067 1.00 61.41 81 PHE A O 1
ATOM 629 N N . ASP A 1 82 ? 28.150 -0.782 -3.621 1.00 67.62 82 ASP A N 1
ATOM 630 C CA . ASP A 1 82 ? 28.155 -2.229 -3.395 1.00 67.62 82 ASP A CA 1
ATOM 631 C C . ASP A 1 82 ? 27.115 -2.891 -4.310 1.00 67.62 82 ASP A C 1
ATOM 633 O O . ASP A 1 82 ? 25.926 -2.573 -4.230 1.00 67.62 82 ASP A O 1
ATOM 637 N N . LEU A 1 83 ? 27.565 -3.766 -5.211 1.00 62.03 83 LEU A N 1
ATOM 638 C CA . LEU A 1 83 ? 26.699 -4.486 -6.152 1.00 62.03 83 LEU A CA 1
ATOM 639 C C . LEU A 1 83 ? 26.098 -5.768 -5.545 1.00 62.03 83 LEU A C 1
ATOM 641 O O . LEU A 1 83 ? 25.281 -6.406 -6.206 1.00 62.03 83 LEU A O 1
ATOM 645 N N . GLU A 1 84 ? 26.486 -6.150 -4.322 1.00 62.38 84 GLU A N 1
ATOM 646 C CA . GLU A 1 84 ? 26.084 -7.415 -3.682 1.00 62.38 84 GLU A CA 1
ATOM 647 C C . GLU A 1 84 ? 25.020 -7.265 -2.576 1.00 62.38 84 GLU A C 1
ATOM 649 O O . GLU A 1 84 ? 24.793 -8.203 -1.809 1.00 62.38 84 GLU A O 1
ATOM 654 N N . ARG A 1 85 ? 24.347 -6.111 -2.479 1.00 48.72 85 ARG A N 1
ATOM 655 C CA . ARG A 1 85 ? 23.279 -5.879 -1.490 1.00 48.72 85 ARG A CA 1
ATOM 656 C C . ARG A 1 85 ? 21.874 -6.218 -1.970 1.00 48.72 85 ARG A C 1
ATOM 658 O O . ARG A 1 85 ? 21.501 -5.790 -3.082 1.00 48.72 85 ARG A O 1
#

Nearest PDB structures (foldseek):
  6ajm-assembly1_C  TM=8.536E-01  e=1.492E-03  Escherichia coli
  5zgn-assembly1_E  TM=6.766E-01  e=5.023E-03  Klebsiella pneumoniae subsp. pneumoniae HS11286
  6gts-assembly1_C-2  TM=7.192E-01  e=7.711E-03  Escherichia coli
  7ak9-assembly1_C  TM=8.449E-01  e=8.454E+00  Salmonella enterica subsp. enterica serovar Typhimurium

pLDDT: mean 88.39, std 9.78, range [48.72, 97.0]

Organism: NCBI:txid410659